Protein AF-A0A1E5V097-F1 (afdb_monomer_lite)

Radius of gyration: 13.1 Å; chains: 1; bounding box: 31×28×34 Å

Foldseek 3Di:
DAAEAEEAEAPPPCVQVVLVVVQCVQCVVPDDPVGDVVVVDGSCVVAPEPVPQDPPNDCVVQVPDDPPGYYYYNDDPVPDPVCCVPVNYHYHYYD

Secondary structure (DSSP, 8-state):
---EEEEEE-TTSSHHHHHHHHHHHHHTTTS-GGG-GGGTS-HHHHS-BTTTS-TT--HHHHHTSPSSEEEEE-S-GGGS-HHHHHTTPEEEEE-

Structure (mmCIF, N/CA/C/O backbone):
data_AF-A0A1E5V097-F1
#
_entry.id   AF-A0A1E5V097-F1
#
loop_
_atom_site.group_PDB
_atom_site.id
_atom_site.type_symbol
_atom_site.label_atom_id
_atom_site.label_alt_id
_atom_site.label_comp_id
_atom_site.label_asym_id
_atom_site.label_entity_id
_atom_site.label_seq_id
_atom_site.pdbx_PDB_ins_code
_atom_site.Cartn_x
_atom_site.Cartn_y
_atom_site.Cartn_z
_atom_site.occupancy
_atom_site.B_iso_or_equiv
_atom_site.auth_seq_id
_atom_site.auth_comp_id
_atom_site.auth_asym_id
_atom_site.auth_atom_id
_atom_site.pdbx_PDB_model_num
ATOM 1 N N . MET A 1 1 ? -11.855 12.987 -9.677 1.00 48.06 1 MET A N 1
ATOM 2 C CA . MET A 1 1 ? -12.226 11.830 -8.833 1.00 48.06 1 MET A CA 1
ATOM 3 C C . MET A 1 1 ? -10.945 11.282 -8.218 1.00 48.06 1 MET A C 1
ATOM 5 O O . MET A 1 1 ? -10.156 10.684 -8.931 1.00 48.06 1 MET A O 1
ATOM 9 N N . THR A 1 2 ? -10.662 11.588 -6.952 1.00 55.88 2 THR A N 1
ATOM 10 C CA . THR A 1 2 ? -9.436 11.158 -6.256 1.00 55.88 2 THR A CA 1
ATOM 11 C C . THR A 1 2 ? -9.637 9.762 -5.666 1.00 55.88 2 THR A C 1
ATOM 13 O O . THR A 1 2 ? -10.239 9.625 -4.606 1.00 55.88 2 THR A O 1
ATOM 16 N N . THR A 1 3 ? -9.173 8.715 -6.347 1.00 65.94 3 THR A N 1
ATOM 17 C CA . THR A 1 3 ? -9.202 7.339 -5.823 1.00 65.94 3 THR A CA 1
ATOM 18 C C . THR A 1 3 ? -8.019 7.100 -4.889 1.00 65.94 3 THR A C 1
ATOM 20 O O . THR A 1 3 ? -6.882 6.950 -5.339 1.00 65.94 3 THR A O 1
ATOM 23 N N . SER A 1 4 ? -8.296 7.055 -3.589 1.00 66.62 4 SER A N 1
ATOM 24 C CA . SER A 1 4 ? -7.363 6.577 -2.564 1.00 66.62 4 SER A CA 1
ATOM 25 C C . SER A 1 4 ? -7.629 5.087 -2.295 1.00 66.62 4 SER A C 1
ATOM 27 O O . SER A 1 4 ? -8.773 4.634 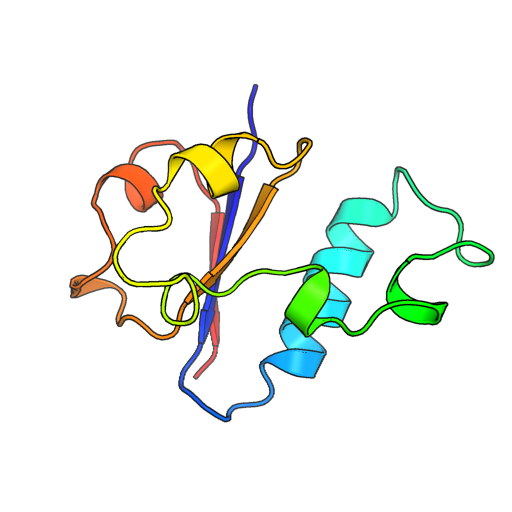-2.363 1.00 66.62 4 SER A O 1
ATOM 29 N N . SER A 1 5 ? -6.586 4.295 -2.047 1.00 76.25 5 SER A N 1
ATOM 30 C CA . SER A 1 5 ? -6.680 2.879 -1.661 1.00 76.25 5 SER A CA 1
ATOM 31 C C . SER A 1 5 ? -5.816 2.610 -0.429 1.00 76.25 5 SER A C 1
ATOM 33 O O . SER A 1 5 ? -4.709 3.134 -0.297 1.00 76.25 5 SER A O 1
ATOM 35 N N . SER A 1 6 ? -6.321 1.799 0.496 1.00 76.12 6 SER A N 1
ATOM 36 C CA . SER A 1 6 ? -5.672 1.496 1.771 1.00 76.12 6 SER A CA 1
ATOM 37 C C . SER A 1 6 ? -5.574 -0.010 1.990 1.00 76.12 6 SER A C 1
ATOM 39 O O . SER A 1 6 ? -6.561 -0.737 1.900 1.00 76.12 6 SER A O 1
ATOM 41 N N . LEU A 1 7 ? -4.368 -0.474 2.293 1.00 77.31 7 LEU A N 1
ATOM 42 C CA . LEU A 1 7 ? -4.055 -1.855 2.632 1.00 77.31 7 LEU A CA 1
ATOM 43 C C . LEU A 1 7 ? -4.048 -1.989 4.151 1.00 77.31 7 LEU A C 1
ATOM 45 O O . LEU A 1 7 ? -3.276 -1.324 4.835 1.00 77.31 7 LEU A O 1
ATOM 49 N N . VAL A 1 8 ? -4.893 -2.856 4.677 1.00 79.69 8 VAL A N 1
ATOM 50 C CA . VAL A 1 8 ? -4.985 -3.155 6.101 1.00 79.69 8 VAL A CA 1
ATOM 51 C C . VAL A 1 8 ? -4.470 -4.569 6.295 1.00 79.69 8 VAL A C 1
ATOM 53 O O . VAL A 1 8 ? -4.967 -5.508 5.680 1.00 79.69 8 VAL A O 1
ATOM 56 N N . THR A 1 9 ? -3.437 -4.737 7.106 1.00 75.12 9 THR A N 1
ATOM 57 C CA . THR A 1 9 ? -2.743 -6.025 7.221 1.00 75.12 9 THR A CA 1
ATOM 58 C C . THR A 1 9 ? -2.356 -6.313 8.654 1.00 75.12 9 THR A C 1
ATOM 60 O O . THR A 1 9 ? -1.875 -5.413 9.330 1.00 75.12 9 THR A O 1
ATOM 63 N N . TYR A 1 10 ? -2.445 -7.556 9.115 1.00 73.38 10 TYR A N 1
ATOM 64 C CA . TYR A 1 10 ? -1.826 -7.912 10.395 1.00 73.38 10 TYR A CA 1
ATOM 65 C C . TYR A 1 10 ? -0.282 -7.840 10.291 1.00 73.38 10 TYR A C 1
ATOM 67 O O . TYR A 1 10 ? 0.281 -8.134 9.223 1.00 73.38 10 TYR A O 1
ATOM 75 N N . PRO A 1 11 ? 0.447 -7.384 11.333 1.00 68.12 11 PRO A N 1
ATOM 76 C CA . PRO A 1 11 ? 1.897 -7.257 11.251 1.00 68.12 11 PRO A CA 1
ATOM 77 C C . PRO A 1 11 ? 2.563 -8.604 10.960 1.00 68.12 11 PRO A C 1
ATOM 79 O O . PRO A 1 11 ? 2.229 -9.626 11.548 1.00 68.12 11 PRO A O 1
ATOM 82 N N . LYS A 1 12 ? 3.554 -8.572 10.058 1.00 64.50 12 LYS A N 1
ATOM 83 C CA . LYS A 1 12 ? 4.358 -9.723 9.597 1.00 64.50 12 LYS A CA 1
ATOM 84 C C . LYS A 1 12 ? 3.629 -10.777 8.741 1.00 64.50 12 LYS A C 1
ATOM 86 O O . LYS A 1 12 ? 4.251 -11.774 8.393 1.00 64.50 12 LYS A O 1
ATOM 91 N N . CYS A 1 13 ? 2.411 -10.519 8.262 1.00 69.12 13 CYS A N 1
ATOM 92 C CA . CYS A 1 13 ? 1.683 -11.421 7.352 1.00 69.12 13 CYS A CA 1
ATOM 93 C C . CYS A 1 13 ? 1.978 -11.179 5.854 1.00 69.12 13 CYS A C 1
ATOM 95 O O . CYS A 1 13 ? 1.082 -11.198 5.018 1.00 69.12 13 CYS A O 1
ATOM 97 N N . GLY A 1 14 ? 3.236 -10.901 5.487 1.00 71.31 14 GLY A N 1
ATOM 98 C CA . GLY A 1 14 ? 3.610 -10.706 4.074 1.00 71.31 14 GLY A CA 1
ATOM 99 C C . GLY A 1 14 ? 3.304 -9.314 3.501 1.00 71.31 14 GLY A C 1
ATOM 100 O O . GLY A 1 14 ? 3.062 -9.163 2.302 1.00 71.31 14 GLY A O 1
ATOM 101 N N . THR A 1 15 ? 3.360 -8.271 4.333 1.00 79.69 15 THR A N 1
ATOM 102 C CA . THR A 1 15 ? 3.046 -6.890 3.925 1.00 79.69 15 THR A CA 1
ATOM 103 C C . THR A 1 15 ? 3.913 -6.356 2.795 1.00 79.69 15 THR A C 1
ATOM 105 O O . THR A 1 15 ? 3.418 -5.612 1.957 1.00 79.69 15 THR A O 1
ATOM 108 N N . THR A 1 16 ? 5.183 -6.752 2.719 1.00 85.50 16 THR A N 1
ATOM 109 C CA . THR A 1 16 ? 6.083 -6.328 1.638 1.00 85.50 16 THR A CA 1
ATOM 110 C C . THR A 1 16 ? 5.612 -6.836 0.277 1.00 85.50 16 THR A C 1
ATOM 112 O O . THR A 1 16 ? 5.590 -6.068 -0.683 1.00 85.50 16 THR A O 1
ATOM 115 N N . TRP A 1 17 ? 5.175 -8.097 0.199 1.00 87.12 17 TRP A N 1
ATOM 116 C CA . TRP A 1 17 ? 4.674 -8.672 -1.049 1.00 87.12 17 TRP A CA 1
ATOM 117 C C . TRP A 1 17 ? 3.338 -8.043 -1.458 1.00 87.12 17 TRP A C 1
ATOM 119 O O . TRP A 1 17 ? 3.170 -7.648 -2.610 1.00 87.12 17 TRP A O 1
ATOM 129 N N . LEU A 1 18 ? 2.425 -7.841 -0.500 1.00 86.31 18 LEU A N 1
ATOM 130 C CA . LEU A 1 18 ? 1.150 -7.174 -0.769 1.00 86.31 18 LEU A CA 1
ATOM 131 C C . LEU A 1 18 ? 1.342 -5.722 -1.232 1.00 86.31 18 LEU A C 1
ATOM 133 O O . LEU A 1 18 ? 0.717 -5.306 -2.205 1.00 86.31 18 LEU A O 1
ATOM 137 N N . LYS A 1 19 ? 2.231 -4.962 -0.575 1.00 87.38 19 LYS A N 1
ATOM 138 C CA . LYS A 1 19 ? 2.588 -3.592 -0.976 1.00 87.38 19 LYS A CA 1
ATOM 139 C C . LYS A 1 19 ? 3.141 -3.558 -2.398 1.00 87.38 19 LYS A C 1
ATOM 141 O O . LYS A 1 19 ? 2.719 -2.714 -3.180 1.00 87.38 19 LYS A O 1
ATOM 146 N N . ALA A 1 20 ? 4.034 -4.489 -2.744 1.00 87.50 20 ALA A N 1
ATOM 147 C CA . ALA A 1 20 ? 4.606 -4.582 -4.083 1.00 87.50 20 ALA A CA 1
ATOM 148 C C . ALA A 1 20 ? 3.535 -4.860 -5.146 1.00 87.50 20 ALA A C 1
ATOM 150 O O . ALA A 1 20 ? 3.457 -4.139 -6.136 1.00 87.50 20 ALA A O 1
ATOM 151 N N . MET A 1 21 ? 2.674 -5.858 -4.929 1.00 87.81 21 MET A N 1
ATOM 152 C CA . MET A 1 21 ? 1.611 -6.182 -5.883 1.00 87.81 21 MET A CA 1
ATOM 153 C C . MET A 1 21 ? 0.602 -5.050 -6.046 1.00 87.81 21 MET A C 1
ATOM 155 O O . MET A 1 21 ? 0.271 -4.682 -7.169 1.00 87.81 21 MET A O 1
ATOM 159 N N . ALA A 1 22 ? 0.108 -4.494 -4.938 1.00 87.00 22 ALA A N 1
ATOM 160 C CA . ALA A 1 22 ? -0.867 -3.413 -4.980 1.00 87.00 22 ALA A CA 1
ATOM 161 C C . ALA A 1 22 ? -0.289 -2.180 -5.684 1.00 87.00 22 ALA A C 1
ATOM 163 O O . ALA A 1 22 ? -0.964 -1.586 -6.522 1.00 87.00 22 ALA A O 1
ATOM 164 N N . PHE A 1 23 ? 0.976 -1.849 -5.405 1.00 86.69 23 PHE A N 1
ATOM 165 C CA . PHE A 1 23 ? 1.672 -0.776 -6.101 1.00 86.69 23 PHE A CA 1
ATOM 166 C C . PHE A 1 23 ? 1.780 -1.075 -7.599 1.00 86.69 23 PHE A C 1
ATOM 168 O O . PHE A 1 23 ? 1.326 -0.258 -8.386 1.00 86.69 23 PHE A O 1
ATOM 175 N N . ALA A 1 24 ? 2.255 -2.265 -7.992 1.00 87.25 24 ALA A N 1
ATOM 176 C CA . ALA A 1 24 ? 2.374 -2.662 -9.398 1.00 87.25 24 ALA A CA 1
ATOM 177 C C . ALA A 1 24 ? 1.041 -2.599 -10.159 1.00 87.25 24 ALA A C 1
ATOM 179 O O . ALA A 1 24 ? 0.997 -2.125 -11.290 1.00 87.25 24 ALA A O 1
ATOM 180 N N . ILE A 1 25 ? -0.059 -3.038 -9.539 1.00 86.00 25 ILE A N 1
ATOM 181 C CA . ILE A 1 25 ? -1.402 -2.965 -10.133 1.00 86.00 25 ILE A CA 1
ATOM 182 C C . ILE A 1 25 ? -1.814 -1.505 -10.359 1.00 86.00 25 ILE A C 1
ATOM 184 O O . ILE A 1 25 ? -2.404 -1.183 -11.388 1.00 86.00 25 ILE A O 1
ATOM 188 N N . MET A 1 26 ? -1.500 -0.615 -9.416 1.00 82.06 26 MET A N 1
ATOM 189 C CA . MET A 1 26 ? -1.864 0.802 -9.490 1.00 82.06 26 MET A CA 1
ATOM 190 C C . MET A 1 26 ? -0.973 1.608 -10.440 1.00 82.06 26 MET A C 1
ATOM 192 O O . MET A 1 26 ? -1.457 2.546 -11.071 1.00 82.06 26 MET A O 1
ATOM 196 N N . SER A 1 27 ? 0.303 1.249 -10.572 1.00 80.62 27 SER A N 1
ATOM 197 C CA . SER A 1 27 ? 1.254 1.897 -11.479 1.00 80.62 27 SER A CA 1
ATOM 198 C C . SER A 1 27 ? 1.286 1.281 -12.876 1.00 80.62 27 SER A C 1
ATOM 200 O O . SER A 1 27 ? 1.907 1.871 -13.754 1.00 80.62 27 SER A O 1
ATOM 202 N N . HIS A 1 28 ? 0.600 0.162 -13.134 1.00 80.50 28 HIS A N 1
ATOM 203 C CA . HIS A 1 28 ? 0.618 -0.529 -14.434 1.00 80.50 28 HIS A CA 1
ATOM 204 C C . HIS A 1 28 ? 0.223 0.370 -15.622 1.00 80.50 28 HIS A C 1
ATOM 206 O O . HIS A 1 28 ? 0.725 0.193 -16.727 1.00 80.50 28 HIS A O 1
ATOM 212 N N . SER A 1 29 ? -0.662 1.353 -15.422 1.00 77.62 29 SER A N 1
ATOM 213 C CA . SER A 1 29 ? -1.040 2.314 -16.472 1.00 77.62 29 SER A CA 1
ATOM 214 C C . SER A 1 29 ? -0.045 3.465 -16.661 1.00 77.62 29 SER A C 1
ATOM 216 O O . SER A 1 29 ? -0.149 4.191 -17.646 1.00 77.62 29 SER A O 1
ATOM 218 N N . HIS A 1 30 ? 0.884 3.661 -15.724 1.00 73.12 30 HIS A N 1
ATOM 219 C CA . HIS A 1 30 ? 1.782 4.820 -15.663 1.00 73.12 30 HIS A CA 1
ATOM 220 C C . HIS A 1 30 ? 3.268 4.462 -15.795 1.00 73.12 30 HIS A C 1
ATOM 222 O O . HIS A 1 30 ? 4.058 5.311 -16.198 1.00 73.12 30 HIS A O 1
ATOM 228 N N . CYS A 1 31 ? 3.654 3.225 -15.483 1.00 75.69 31 CYS A N 1
ATOM 229 C CA . CYS A 1 31 ? 5.029 2.743 -15.536 1.00 75.69 31 CYS A CA 1
ATOM 230 C C . CYS A 1 31 ? 5.104 1.468 -16.379 1.00 75.69 31 CYS A C 1
ATOM 232 O O . CYS A 1 31 ? 4.382 0.503 -16.128 1.00 75.69 31 CYS A O 1
ATOM 234 N N . GLY A 1 32 ? 6.011 1.447 -17.357 1.00 76.00 32 GLY A N 1
ATOM 235 C CA . GLY A 1 32 ? 6.337 0.231 -18.096 1.00 76.00 32 GLY A CA 1
ATOM 236 C C . GLY A 1 32 ? 7.103 -0.772 -17.228 1.00 76.00 32 GLY A C 1
ATOM 237 O O . GLY A 1 32 ? 7.744 -0.400 -16.247 1.00 76.00 32 GLY A O 1
ATOM 238 N N . PHE A 1 33 ? 7.075 -2.050 -17.612 1.00 75.75 33 PHE A N 1
ATOM 239 C CA . PHE A 1 33 ? 7.758 -3.126 -16.881 1.00 75.75 33 PHE A CA 1
ATOM 240 C C . PHE A 1 33 ? 9.272 -2.906 -16.719 1.00 75.75 33 PHE A C 1
ATOM 242 O O . PHE A 1 33 ? 9.838 -3.357 -15.728 1.00 75.75 33 PHE A O 1
ATOM 249 N N . ALA A 1 34 ? 9.920 -2.223 -17.669 1.00 77.81 34 ALA A N 1
ATOM 250 C CA . ALA A 1 34 ? 11.367 -1.996 -17.662 1.00 77.81 34 ALA A CA 1
ATOM 251 C C . ALA A 1 34 ? 11.820 -0.897 -16.681 1.00 77.81 34 ALA A C 1
ATOM 253 O O . ALA A 1 34 ? 12.905 -1.005 -16.119 1.00 77.81 34 ALA A O 1
ATOM 254 N N . ASP A 1 35 ? 10.973 0.104 -16.423 1.00 81.56 35 ASP A N 1
ATOM 255 C CA . ASP A 1 35 ? 11.296 1.279 -15.595 1.00 81.56 35 ASP A CA 1
ATOM 256 C C . ASP A 1 35 ? 10.463 1.311 -14.305 1.00 81.56 35 ASP A C 1
ATOM 258 O O . ASP A 1 35 ? 10.143 2.366 -13.751 1.00 81.56 35 ASP A O 1
ATOM 262 N N . HIS A 1 36 ? 10.042 0.136 -13.835 1.00 83.56 36 HIS A N 1
ATOM 263 C CA . HIS A 1 36 ? 9.127 0.051 -12.711 1.00 83.56 36 HIS A CA 1
ATOM 264 C C . HIS A 1 36 ? 9.832 0.428 -11.392 1.00 83.56 36 HIS A C 1
ATOM 266 O O . HIS A 1 36 ? 10.856 -0.178 -11.070 1.00 83.56 36 HIS A O 1
ATOM 272 N N . PRO A 1 37 ? 9.277 1.330 -10.554 1.00 84.75 37 PRO A N 1
ATOM 273 C CA . PRO A 1 37 ? 9.918 1.764 -9.304 1.00 84.75 37 PRO A CA 1
ATOM 274 C C . PRO A 1 37 ? 10.248 0.627 -8.327 1.00 84.75 37 PRO A C 1
ATOM 276 O O . PRO A 1 37 ? 11.175 0.739 -7.535 1.00 84.75 37 PRO A O 1
ATOM 279 N N . LEU A 1 38 ? 9.534 -0.501 -8.410 1.00 86.31 38 LEU A N 1
ATOM 280 C CA . LEU A 1 38 ? 9.831 -1.711 -7.624 1.00 86.31 38 LEU A CA 1
ATOM 281 C C . LEU A 1 38 ? 11.184 -2.361 -7.959 1.00 86.31 38 LEU A C 1
ATOM 283 O O . LEU A 1 38 ? 11.656 -3.188 -7.184 1.00 86.31 38 LEU A O 1
ATOM 287 N N . LEU A 1 39 ? 11.792 -2.030 -9.102 1.00 85.56 39 LEU A N 1
ATOM 288 C CA . LEU A 1 39 ? 13.117 -2.521 -9.486 1.00 85.56 39 LEU A CA 1
ATOM 289 C C . LEU A 1 39 ? 14.243 -1.739 -8.797 1.00 85.56 39 LEU A C 1
ATOM 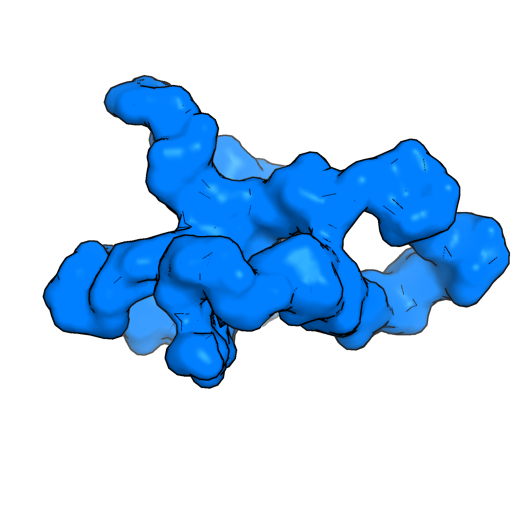291 O O . LEU A 1 39 ? 15.340 -2.265 -8.639 1.00 85.56 39 LEU A O 1
ATOM 295 N N . THR A 1 40 ? 13.982 -0.492 -8.394 1.00 85.69 40 THR A N 1
ATOM 296 C CA . THR A 1 40 ? 14.991 0.425 -7.837 1.00 85.69 40 THR A CA 1
ATOM 297 C C . THR A 1 40 ? 14.732 0.800 -6.380 1.00 85.69 40 THR A C 1
ATOM 299 O O . THR A 1 40 ? 15.665 1.180 -5.676 1.00 85.69 40 THR A O 1
ATOM 302 N N . GLN A 1 41 ? 13.490 0.687 -5.906 1.00 85.75 41 GLN A N 1
ATOM 303 C CA . GLN A 1 41 ? 13.069 1.086 -4.566 1.00 85.75 41 GLN A CA 1
ATOM 304 C C . GLN A 1 41 ? 12.348 -0.045 -3.839 1.00 85.75 41 GLN A C 1
ATOM 306 O O . GLN A 1 41 ? 11.629 -0.855 -4.428 1.00 85.75 41 GLN A O 1
ATOM 311 N N . HIS A 1 42 ? 12.509 -0.078 -2.517 1.00 85.12 42 HIS A N 1
ATOM 312 C CA . HIS A 1 42 ? 11.878 -1.102 -1.701 1.00 85.12 42 HIS A CA 1
ATOM 313 C C . HIS A 1 42 ? 10.362 -0.829 -1.551 1.00 85.12 42 HIS A C 1
ATOM 315 O O . HIS A 1 42 ? 9.973 0.315 -1.301 1.00 85.12 42 HIS A O 1
ATOM 321 N N . PRO A 1 43 ? 9.477 -1.849 -1.594 1.00 84.12 43 PRO A N 1
ATOM 322 C CA . PRO A 1 43 ? 8.020 -1.659 -1.502 1.00 84.12 43 PRO A CA 1
ATOM 323 C C . PRO A 1 43 ? 7.548 -0.909 -0.247 1.00 84.12 43 PRO A C 1
ATOM 325 O O . PRO A 1 43 ? 6.536 -0.213 -0.275 1.00 84.12 43 PRO A O 1
ATOM 328 N N . GLN A 1 44 ? 8.288 -1.021 0.861 1.00 81.38 44 GLN A N 1
ATOM 329 C CA . GLN A 1 44 ? 8.003 -0.275 2.094 1.00 81.38 44 GLN A CA 1
ATOM 330 C C . GLN A 1 44 ? 8.184 1.245 1.942 1.00 81.38 44 GLN A C 1
ATOM 332 O O . GLN A 1 44 ? 7.535 1.985 2.670 1.00 81.38 44 GLN A O 1
ATOM 337 N N . GLN A 1 45 ? 9.058 1.691 1.030 1.00 80.12 45 GLN A N 1
ATOM 338 C CA . GLN A 1 45 ? 9.285 3.110 0.728 1.00 80.12 45 GLN A CA 1
ATOM 339 C C . GLN A 1 45 ? 8.232 3.644 -0.248 1.00 80.12 45 GLN A C 1
ATOM 341 O O . GLN A 1 45 ? 7.809 4.787 -0.129 1.00 80.12 45 GLN A O 1
ATOM 346 N N . LEU A 1 46 ? 7.786 2.799 -1.182 1.00 81.44 46 LEU A N 1
ATOM 347 C CA . LEU A 1 46 ? 6.761 3.143 -2.172 1.00 81.44 46 LEU A CA 1
ATOM 348 C C . LEU A 1 46 ? 5.352 3.197 -1.573 1.00 81.44 46 LEU A C 1
ATOM 350 O O . LEU A 1 46 ? 4.518 3.978 -2.025 1.00 81.44 46 LEU A O 1
ATOM 354 N N . VAL A 1 47 ? 5.080 2.366 -0.562 1.00 84.31 47 VAL A N 1
ATOM 355 C CA . VAL A 1 47 ? 3.788 2.317 0.130 1.00 84.31 47 VAL A CA 1
ATOM 356 C C . VAL A 1 47 ? 3.991 2.604 1.620 1.00 84.31 47 VAL A C 1
ATOM 358 O O . VAL A 1 47 ? 4.288 1.674 2.393 1.00 84.31 47 VAL A O 1
ATOM 361 N N . PRO A 1 48 ? 3.824 3.870 2.045 1.00 81.44 48 PRO A N 1
ATOM 362 C CA . PRO A 1 48 ? 4.022 4.261 3.431 1.00 81.44 48 PRO A CA 1
ATOM 363 C C . PRO A 1 48 ? 2.981 3.598 4.335 1.00 81.44 48 PRO A C 1
ATOM 365 O O . PRO A 1 48 ? 1.825 3.390 3.952 1.00 81.44 48 PRO A O 1
ATOM 368 N N . SER A 1 49 ? 3.408 3.228 5.540 1.00 79.56 49 SER A N 1
ATOM 369 C CA . SER A 1 49 ? 2.527 2.700 6.583 1.00 79.56 49 SER A CA 1
ATOM 370 C C . SER A 1 49 ? 2.203 3.771 7.613 1.00 79.56 49 SER A C 1
ATOM 372 O O . SER A 1 49 ? 3.127 4.358 8.168 1.00 79.56 49 SER A O 1
ATOM 374 N N . ILE A 1 50 ? 0.917 3.952 7.913 1.00 75.31 50 ILE A N 1
ATOM 375 C CA . ILE A 1 50 ? 0.407 4.995 8.820 1.00 75.31 50 ILE A CA 1
ATOM 376 C C . ILE A 1 50 ? 1.033 4.923 10.222 1.00 75.31 50 ILE A C 1
ATOM 378 O O . ILE A 1 50 ? 1.216 5.943 10.862 1.00 75.31 50 ILE A O 1
ATOM 382 N N . GLU A 1 51 ? 1.409 3.735 10.686 1.00 71.00 51 GLU A N 1
ATOM 383 C CA . GLU A 1 51 ? 2.002 3.535 12.019 1.00 71.00 51 GLU A CA 1
ATOM 384 C C . GLU A 1 51 ? 3.495 3.856 12.116 1.00 71.00 51 GLU A C 1
ATOM 386 O O . GLU A 1 51 ? 4.014 4.021 13.214 1.00 71.00 51 GLU A O 1
ATOM 391 N N . ILE A 1 52 ? 4.200 3.864 10.980 1.00 65.88 52 ILE A N 1
ATOM 392 C CA . ILE A 1 52 ? 5.647 4.145 10.914 1.00 65.88 52 ILE A CA 1
ATOM 393 C C . ILE A 1 52 ? 5.887 5.620 10.564 1.00 65.88 52 ILE A C 1
ATOM 395 O O . ILE A 1 52 ? 7.006 6.116 10.670 1.00 65.88 52 ILE A O 1
ATOM 399 N N . LEU A 1 53 ? 4.834 6.324 10.149 1.00 63.72 53 LEU A N 1
ATOM 400 C CA . LEU A 1 53 ? 4.839 7.772 10.052 1.00 63.72 53 LEU A CA 1
ATOM 401 C C . LEU A 1 53 ? 5.088 8.331 11.460 1.00 63.72 53 LEU A C 1
ATOM 403 O O . LEU A 1 53 ? 4.416 7.946 12.417 1.00 63.72 53 LEU A O 1
ATOM 407 N N . ASP A 1 54 ? 6.117 9.171 11.583 1.00 55.81 54 ASP A N 1
ATOM 408 C CA . ASP A 1 54 ? 6.529 9.813 12.832 1.00 55.81 54 ASP A CA 1
ATOM 409 C C . ASP A 1 54 ? 5.289 10.411 13.527 1.00 55.81 54 ASP A C 1
ATOM 411 O O . ASP A 1 54 ? 4.432 10.954 12.821 1.00 55.81 54 ASP A O 1
ATOM 415 N N . PRO A 1 55 ? 5.163 10.392 14.868 1.00 51.28 55 PRO A N 1
ATOM 416 C CA . PRO A 1 55 ? 3.991 10.909 15.589 1.00 51.28 55 PRO A CA 1
ATOM 417 C C . PRO A 1 55 ? 3.758 12.435 15.458 1.00 51.28 55 PRO A C 1
ATOM 419 O O . PRO A 1 55 ? 2.968 13.005 16.207 1.00 51.28 55 PRO A O 1
ATOM 422 N N . GLY A 1 56 ? 4.421 13.097 14.503 1.00 48.47 56 GLY A N 1
ATOM 423 C CA . GLY A 1 56 ? 4.147 14.455 14.027 1.00 48.47 56 GLY A CA 1
ATOM 424 C C . GLY A 1 56 ? 4.106 14.602 12.496 1.00 48.47 56 GLY A C 1
ATOM 425 O O . GLY A 1 56 ? 3.937 15.717 12.007 1.00 48.47 56 GLY A O 1
ATOM 426 N N . SER A 1 57 ? 4.260 13.515 11.730 1.00 53.41 57 SER A N 1
ATOM 427 C CA . SER A 1 57 ? 4.036 13.521 10.282 1.00 53.41 57 SER A CA 1
ATOM 428 C C . SER A 1 57 ? 2.537 13.448 10.017 1.00 53.41 57 SER A C 1
ATOM 430 O O . SER A 1 57 ? 1.864 12.447 10.259 1.00 53.41 57 SER A O 1
ATOM 432 N N . ASP A 1 58 ? 2.005 14.595 9.627 1.00 52.09 58 ASP A N 1
ATOM 433 C CA . ASP A 1 58 ? 0.580 14.803 9.454 1.00 52.09 58 ASP A CA 1
ATOM 434 C C . ASP A 1 58 ? 0.068 13.990 8.252 1.00 52.09 58 ASP A C 1
ATOM 436 O O . ASP A 1 58 ? 0.801 13.744 7.285 1.00 52.09 58 ASP A O 1
ATOM 440 N N . PHE A 1 59 ? -1.221 13.639 8.244 1.00 58.25 59 PHE A N 1
ATOM 441 C CA . PHE A 1 59 ? -1.871 13.031 7.071 1.00 58.25 59 PHE A CA 1
ATOM 442 C C . PHE A 1 59 ? -1.710 13.901 5.802 1.00 58.25 59 PHE A C 1
ATOM 444 O O . PHE A 1 59 ? -1.917 13.426 4.688 1.00 58.25 59 PHE A O 1
ATOM 451 N N . ALA A 1 60 ? -1.270 15.153 5.946 1.00 56.75 60 ALA A N 1
ATOM 452 C CA . ALA A 1 60 ? -0.834 16.024 4.863 1.00 56.75 60 ALA A CA 1
ATOM 453 C C . ALA A 1 60 ? 0.299 15.437 3.995 1.00 56.75 60 ALA A C 1
ATOM 455 O O . ALA A 1 60 ? 0.307 15.662 2.786 1.00 56.75 60 ALA A O 1
ATOM 456 N N . ASP A 1 61 ? 1.243 14.666 4.549 1.00 61.69 61 ASP A N 1
ATOM 457 C CA . ASP A 1 61 ? 2.288 14.023 3.732 1.00 61.69 61 ASP A CA 1
ATOM 458 C C . ASP A 1 61 ? 1.719 12.892 2.874 1.00 61.69 61 ASP A C 1
ATOM 460 O O . ASP A 1 61 ? 2.140 12.690 1.736 1.00 61.69 61 ASP A O 1
ATOM 464 N N . ILE A 1 62 ? 0.679 12.233 3.384 1.00 62.50 62 ILE A N 1
ATOM 465 C CA . ILE A 1 62 ? -0.160 11.278 2.662 1.00 62.50 62 ILE A CA 1
ATOM 466 C C . ILE A 1 62 ? -0.940 11.975 1.532 1.00 62.50 62 ILE A C 1
ATOM 468 O O . ILE A 1 62 ? -1.059 11.436 0.427 1.00 62.50 62 ILE A O 1
ATOM 472 N N . GLU A 1 63 ? -1.455 13.182 1.775 1.00 65.44 63 GLU A N 1
ATOM 473 C CA . GLU A 1 63 ? -2.183 13.952 0.763 1.00 65.44 63 GLU A CA 1
ATOM 474 C C . GLU A 1 63 ? -1.294 14.422 -0.391 1.00 65.44 63 GLU A C 1
ATOM 476 O O . GLU A 1 63 ? -1.784 14.495 -1.522 1.00 65.44 63 GLU A O 1
ATOM 481 N N . LYS A 1 64 ? -0.002 14.665 -0.134 1.00 66.81 64 LYS A N 1
ATOM 482 C CA . LYS A 1 64 ? 0.996 15.036 -1.152 1.00 66.81 64 LYS A CA 1
ATOM 483 C C . LYS A 1 64 ? 1.330 13.903 -2.125 1.00 66.81 64 LYS A C 1
ATOM 485 O O . LYS A 1 64 ? 1.922 14.184 -3.168 1.00 66.81 64 LYS A O 1
ATOM 490 N N . LEU A 1 65 ? 0.979 12.645 -1.824 1.00 65.62 65 LEU A N 1
ATOM 491 C CA . LEU A 1 65 ? 1.246 11.553 -2.760 1.00 65.62 65 LEU A CA 1
ATOM 492 C C . LEU A 1 65 ? 0.447 11.731 -4.062 1.00 65.62 65 LEU A C 1
ATOM 494 O O . LEU A 1 65 ? -0.750 12.047 -4.024 1.00 65.62 65 LEU A O 1
ATOM 498 N N . PRO A 1 66 ? 1.080 11.483 -5.222 1.00 66.81 66 PRO A N 1
ATOM 499 C CA . PRO A 1 66 ? 0.395 11.530 -6.502 1.00 66.81 66 PRO A CA 1
ATOM 500 C C . PRO A 1 66 ? -0.729 10.489 -6.542 1.00 66.81 66 PRO A C 1
ATOM 502 O O . PRO A 1 66 ? -0.624 9.398 -5.983 1.00 66.81 66 PRO A O 1
ATOM 505 N N . SER A 1 67 ? -1.838 10.837 -7.197 1.00 66.88 67 SER A N 1
ATOM 506 C CA . SER A 1 67 ? -2.930 9.886 -7.412 1.00 66.88 67 SER A CA 1
ATOM 507 C C . SER A 1 67 ? -2.549 8.860 -8.489 1.00 66.88 67 SER A C 1
ATOM 509 O O . SER A 1 67 ? -1.974 9.261 -9.501 1.00 66.88 67 SER A O 1
ATOM 511 N N . PRO A 1 68 ? -2.926 7.577 -8.330 1.00 68.06 68 PRO A N 1
ATOM 512 C CA . PRO A 1 68 ? -3.744 7.026 -7.246 1.00 68.06 68 PRO A CA 1
ATOM 513 C C . PRO A 1 68 ? -2.927 6.714 -5.974 1.00 68.06 68 PRO A C 1
ATOM 515 O O . PRO A 1 68 ? -1.846 6.136 -6.032 1.00 68.06 68 PRO A O 1
ATOM 518 N N . ARG A 1 69 ? -3.463 7.095 -4.806 1.00 78.81 69 ARG A N 1
ATOM 519 C CA . ARG A 1 69 ? -2.743 7.040 -3.520 1.00 78.81 69 ARG A CA 1
ATOM 520 C C . ARG A 1 69 ? -2.876 5.667 -2.867 1.00 78.81 69 ARG A C 1
ATOM 522 O O . ARG A 1 69 ? -4.000 5.201 -2.685 1.00 78.81 69 ARG A O 1
ATOM 529 N N . LEU A 1 70 ? -1.753 5.057 -2.488 1.00 81.94 70 LEU A N 1
ATOM 530 C CA . LEU A 1 70 ? -1.698 3.759 -1.811 1.00 81.94 70 LEU A CA 1
ATOM 531 C C . LEU A 1 70 ? -1.019 3.897 -0.444 1.00 81.94 70 LEU A C 1
ATOM 533 O O . LEU A 1 70 ? 0.111 4.370 -0.358 1.00 81.94 70 LEU A O 1
ATOM 537 N N . MET A 1 71 ? -1.693 3.453 0.616 1.00 82.62 71 MET A N 1
ATOM 538 C CA . MET A 1 71 ? -1.152 3.415 1.983 1.00 82.62 71 MET A CA 1
ATOM 539 C C . MET A 1 71 ? -1.350 2.050 2.613 1.00 82.62 71 MET A C 1
ATOM 541 O O . MET A 1 71 ? -2.247 1.308 2.220 1.00 82.62 71 MET A O 1
ATOM 545 N N . ALA A 1 72 ? -0.543 1.747 3.625 1.00 84.50 72 ALA A N 1
ATOM 546 C CA . ALA A 1 72 ? -0.717 0.569 4.458 1.00 84.50 72 ALA A CA 1
ATOM 547 C C . ALA A 1 72 ? -0.963 0.928 5.928 1.00 84.50 72 ALA A C 1
ATOM 549 O O . ALA A 1 72 ? -0.569 1.987 6.410 1.00 84.50 72 ALA A O 1
ATOM 550 N N . THR A 1 73 ? -1.590 0.024 6.661 1.00 83.69 73 THR A N 1
ATOM 551 C CA . THR A 1 73 ? -1.804 0.139 8.102 1.00 83.69 73 THR A CA 1
ATOM 552 C C . THR A 1 73 ? -1.971 -1.246 8.716 1.00 83.69 73 THR A C 1
ATOM 554 O O . THR A 1 73 ? -2.432 -2.176 8.047 1.00 83.69 73 THR A O 1
ATOM 557 N N . HIS A 1 74 ? -1.568 -1.396 9.971 1.00 83.50 74 HIS A N 1
ATOM 558 C CA . HIS A 1 74 ? -1.860 -2.564 10.792 1.00 83.50 74 HIS A CA 1
ATOM 559 C C . HIS A 1 74 ? -2.969 -2.301 11.815 1.00 83.50 74 HIS A C 1
ATOM 561 O O . HIS A 1 74 ? -3.326 -3.207 12.575 1.00 83.50 74 HIS A O 1
ATOM 567 N N . LEU A 1 75 ? -3.575 -1.105 11.794 1.00 77.94 75 LEU A N 1
ATOM 568 C CA . LEU A 1 75 ? -4.725 -0.806 12.629 1.00 77.94 75 LEU A CA 1
ATOM 569 C C . LEU A 1 75 ? -5.872 -1.761 12.268 1.00 77.94 75 LEU A C 1
ATOM 571 O O . LEU A 1 75 ? -6.195 -1.926 11.087 1.00 77.94 75 LEU A O 1
ATOM 575 N N . PRO A 1 76 ? -6.538 -2.363 13.268 1.00 76.06 76 PRO A N 1
ATOM 576 C CA . PRO A 1 76 ? -7.773 -3.086 13.027 1.00 76.06 76 PRO A CA 1
ATOM 577 C C . PRO A 1 76 ? -8.818 -2.140 12.430 1.00 76.06 76 PRO A C 1
ATOM 579 O O . PRO A 1 76 ? -8.820 -0.938 12.704 1.00 76.06 76 PRO A O 1
ATOM 582 N N . LEU A 1 77 ? -9.746 -2.694 11.645 1.00 74.38 77 LEU A N 1
ATOM 583 C CA . LEU A 1 77 ? -10.761 -1.911 10.933 1.00 74.38 77 LEU A CA 1
ATOM 584 C C . LEU A 1 77 ? -11.575 -0.989 11.858 1.00 74.38 77 LEU A C 1
ATOM 586 O O . LEU A 1 77 ? -11.972 0.096 11.451 1.00 74.38 77 LEU A O 1
ATOM 590 N N . SER A 1 78 ? -11.781 -1.398 13.110 1.00 77.50 78 SER A N 1
ATOM 591 C CA . SER A 1 78 ? -12.484 -0.625 14.139 1.00 77.50 78 SER A CA 1
ATOM 592 C C . SER A 1 78 ? -11.747 0.632 14.611 1.00 77.50 78 SER A C 1
ATOM 594 O O . SER A 1 78 ? -12.390 1.533 15.140 1.00 77.50 78 SER A O 1
ATOM 596 N N . LEU A 1 79 ? -10.423 0.694 14.447 1.00 76.31 79 LEU A N 1
ATOM 597 C CA . LEU A 1 79 ? -9.591 1.838 14.832 1.00 76.31 79 LEU A CA 1
ATOM 598 C C . LEU A 1 79 ? -9.213 2.718 13.634 1.0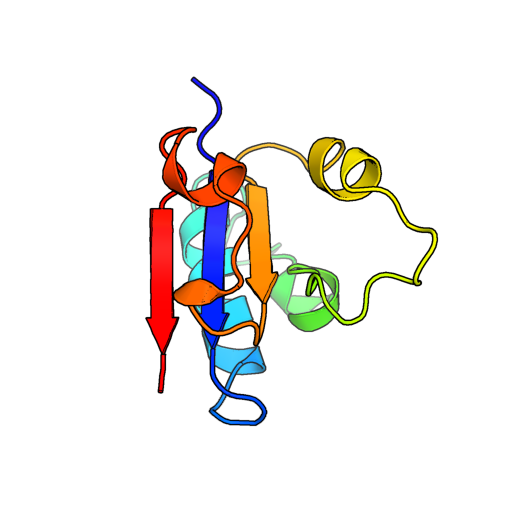0 76.31 79 LEU A C 1
ATOM 600 O O . LEU A 1 79 ? -8.519 3.720 13.802 1.00 76.31 79 LEU A O 1
ATOM 604 N N . LEU A 1 80 ? -9.653 2.363 12.424 1.00 72.75 80 LEU A N 1
ATOM 605 C CA . LEU A 1 80 ? -9.420 3.188 11.246 1.00 72.75 80 LEU A CA 1
ATOM 606 C C . LEU A 1 80 ? -10.234 4.488 11.325 1.00 72.75 80 LEU A C 1
ATOM 608 O O . LEU A 1 80 ? -11.414 4.451 11.681 1.00 72.75 80 LEU A O 1
ATOM 612 N N . PRO A 1 81 ? -9.648 5.638 10.943 1.00 70.12 81 PRO A N 1
ATOM 613 C CA . PRO A 1 81 ? -10.380 6.893 10.871 1.00 70.12 81 PRO A CA 1
ATOM 614 C C . PRO A 1 81 ? -11.592 6.772 9.947 1.00 70.12 81 PRO A C 1
ATOM 616 O O . PRO A 1 81 ? -11.465 6.312 8.809 1.00 70.12 81 PRO A O 1
ATOM 619 N N . SER A 1 82 ? -12.749 7.276 10.382 1.00 66.31 82 SER A N 1
ATOM 620 C CA . SER A 1 82 ? -13.981 7.269 9.580 1.00 66.31 82 SER A CA 1
ATOM 621 C C . SER A 1 82 ? -13.825 7.971 8.226 1.00 66.31 82 SER A C 1
ATOM 623 O O . SER A 1 82 ? -14.568 7.681 7.298 1.00 66.31 82 SER A O 1
ATOM 625 N N . ALA A 1 83 ? -12.838 8.864 8.082 1.00 63.84 83 ALA A N 1
ATOM 626 C CA . ALA A 1 83 ? -12.470 9.471 6.805 1.00 63.84 83 ALA A CA 1
ATOM 627 C C . ALA A 1 83 ? -12.033 8.424 5.758 1.00 63.84 83 ALA A C 1
ATOM 629 O O . ALA A 1 83 ? -12.415 8.494 4.592 1.00 63.84 83 ALA A O 1
ATOM 630 N N . MET A 1 84 ? -11.279 7.397 6.156 1.00 65.56 84 MET A N 1
ATOM 631 C CA . MET A 1 84 ? -10.841 6.355 5.223 1.00 65.56 84 MET A CA 1
ATOM 632 C C . MET A 1 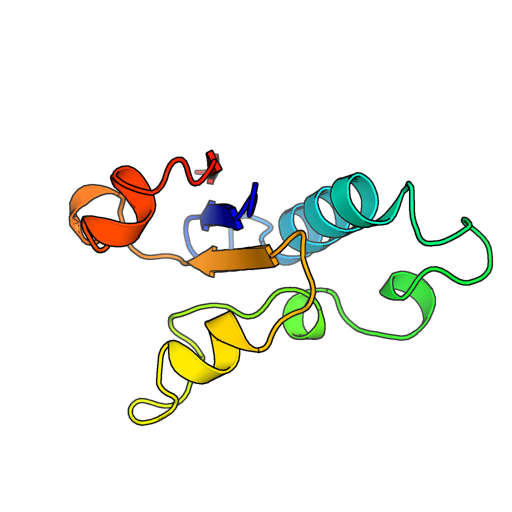84 ? -12.013 5.500 4.738 1.00 65.56 84 MET A C 1
ATOM 634 O O . MET A 1 84 ? -11.988 5.019 3.613 1.00 65.56 84 MET A O 1
ATOM 638 N N . THR A 1 85 ? -13.065 5.340 5.537 1.00 63.59 85 THR A N 1
ATOM 639 C CA . THR A 1 85 ? -14.262 4.592 5.133 1.00 63.59 85 THR A CA 1
ATOM 640 C C . THR A 1 85 ? -15.304 5.464 4.424 1.00 63.59 85 THR A C 1
ATOM 642 O O . THR A 1 85 ? -16.045 4.950 3.589 1.00 63.59 85 THR A O 1
ATOM 645 N N . SER A 1 86 ? -15.349 6.776 4.685 1.00 59.31 86 SER A N 1
ATOM 646 C CA . SER A 1 86 ? -16.362 7.687 4.131 1.00 59.31 86 SER A CA 1
ATOM 647 C C . SER A 1 86 ? -16.001 8.299 2.772 1.00 59.31 86 SER A C 1
ATOM 649 O O . SER A 1 86 ? -16.897 8.554 1.971 1.00 59.31 86 SER A O 1
ATOM 651 N N . PHE A 1 87 ? -14.715 8.494 2.459 1.00 61.88 87 PHE A N 1
ATOM 652 C CA . PHE A 1 87 ? -14.274 9.172 1.226 1.00 61.88 87 PHE A CA 1
ATOM 653 C C . PHE A 1 87 ? -14.166 8.259 -0.015 1.00 61.88 87 PHE A C 1
ATOM 655 O O . PHE A 1 87 ? -13.479 8.593 -0.980 1.00 61.88 87 PHE A O 1
ATOM 662 N N . GLY A 1 88 ? -14.836 7.100 -0.027 1.00 65.12 88 GLY A N 1
ATOM 663 C CA . GLY A 1 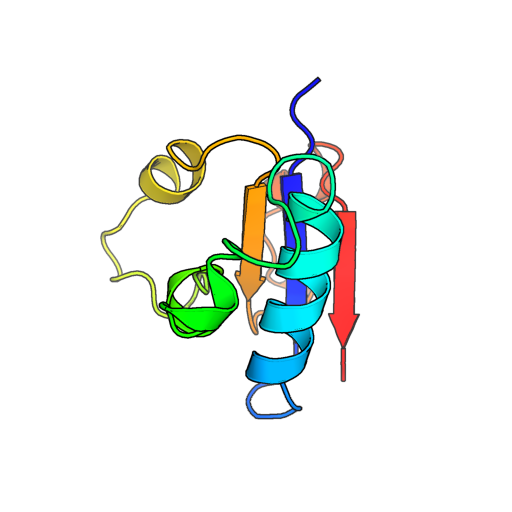88 ? -14.783 6.161 -1.158 1.00 65.12 88 GLY A CA 1
ATOM 664 C C . GLY A 1 88 ? -13.414 5.492 -1.342 1.00 65.12 88 GLY A C 1
ATOM 665 O O . GLY A 1 88 ? -13.081 5.054 -2.446 1.00 65.12 88 GLY A O 1
ATOM 666 N N . CYS A 1 89 ? -12.612 5.427 -0.273 1.00 70.75 89 CYS A N 1
ATOM 667 C CA . CYS A 1 89 ? -11.339 4.717 -0.273 1.00 70.75 89 CYS A CA 1
ATOM 668 C C . CYS A 1 89 ? -11.590 3.207 -0.369 1.00 70.75 89 CYS A C 1
ATOM 670 O O . CYS A 1 89 ? -12.457 2.663 0.319 1.00 70.75 89 CYS A O 1
ATOM 672 N N . ARG A 1 90 ? -10.818 2.504 -1.200 1.00 77.94 90 ARG A N 1
ATOM 673 C CA . ARG A 1 90 ? -10.888 1.037 -1.272 1.00 77.94 90 ARG A CA 1
ATOM 674 C C . ARG A 1 90 ? -10.019 0.441 -0.176 1.00 77.94 90 ARG A C 1
ATOM 676 O O . ARG A 1 90 ? -8.822 0.709 -0.147 1.00 77.94 90 ARG A O 1
ATOM 683 N N . VAL A 1 91 ? -10.608 -0.373 0.694 1.00 78.56 91 VAL A N 1
ATOM 684 C CA . VAL A 1 91 ? -9.894 -1.038 1.789 1.00 78.56 91 VAL A CA 1
ATOM 685 C C . VAL A 1 91 ? -9.672 -2.507 1.434 1.00 78.56 91 VAL A C 1
ATOM 687 O O . VAL A 1 91 ? -10.631 -3.225 1.159 1.00 78.56 91 VAL A O 1
ATOM 690 N N . VAL A 1 92 ? -8.417 -2.956 1.438 1.00 81.19 92 VAL A N 1
ATOM 691 C CA . VAL A 1 92 ? -8.044 -4.366 1.238 1.00 81.19 92 VAL A CA 1
ATOM 692 C C . VAL A 1 92 ? -7.506 -4.906 2.552 1.00 81.19 92 VAL A C 1
ATOM 694 O O . VAL A 1 92 ? -6.505 -4.396 3.043 1.00 81.19 92 VAL A O 1
ATOM 697 N N . TYR A 1 93 ? -8.159 -5.922 3.112 1.00 80.38 93 TYR A N 1
ATOM 698 C CA . TYR A 1 93 ? -7.766 -6.541 4.376 1.00 80.38 93 TYR A CA 1
ATOM 699 C C . TYR A 1 93 ? -7.059 -7.883 4.144 1.00 80.38 93 TYR A C 1
ATOM 701 O O . TYR A 1 93 ? -7.578 -8.722 3.407 1.00 80.38 93 TYR A O 1
ATOM 709 N N . LEU A 1 94 ? -5.901 -8.093 4.777 1.00 75.44 94 LEU A N 1
ATOM 710 C CA . LEU A 1 94 ? -5.161 -9.360 4.769 1.00 75.44 94 LEU A CA 1
ATOM 711 C C . LEU A 1 94 ? -4.829 -9.794 6.208 1.00 75.4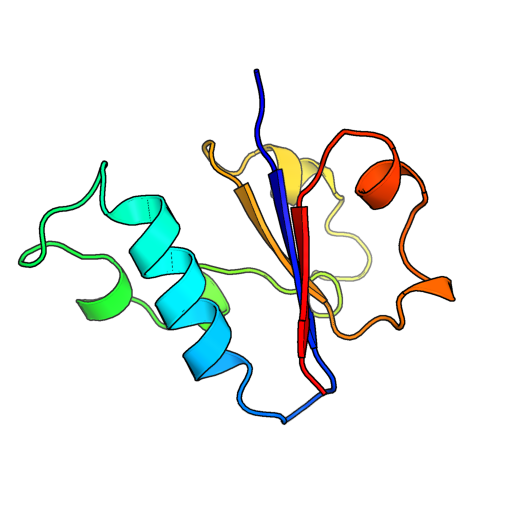4 94 LEU A C 1
ATOM 713 O O . LEU A 1 94 ? -4.185 -9.045 6.951 1.00 75.44 94 LEU A O 1
ATOM 717 N N . CYS A 1 95 ? -5.266 -11.002 6.573 1.00 68.25 95 CYS A N 1
ATOM 718 C CA . CYS A 1 95 ? -4.976 -11.665 7.847 1.00 68.25 95 CYS A CA 1
ATOM 719 C C . CYS A 1 95 ? -3.767 -12.588 7.732 1.00 68.25 95 CYS A C 1
ATOM 721 O O . CYS A 1 95 ? -3.696 -13.331 6.729 1.00 68.25 95 CYS A O 1
#

InterPro domains:
  IPR000863 Sulfotransferase domain [PF00685] (7-95)
  IPR027417 P-loop containing nucleoside triphosphate hydrolase [G3DSA:3.40.50.300] (4-95)
  IPR027417 P-loop containing nucleoside triphosphate hydrolase [SSF52540] (7-95)

pLDDT: mean 74.1, std 10.16, range [48.06, 87.81]

Organism: NCBI:txid888268

Sequence (95 aa):
MTTSSSLVTYPKCGTTWLKAMAFAIMSHSHCGFADHPLLTQHPQQLVPSIEILDPGSDFADIEKLPSPRLMATHLPLSLLPSAMTSFGCRVVYLC